Protein AF-A0A1F7QZF3-F1 (afdb_monomer_lite)

Structure (mmCIF, N/CA/C/O backbone):
data_AF-A0A1F7QZF3-F1
#
_entry.id   AF-A0A1F7QZF3-F1
#
loop_
_atom_site.group_PDB
_atom_site.id
_atom_site.type_symbol
_atom_site.label_atom_id
_atom_site.label_alt_id
_atom_site.label_comp_id
_atom_site.label_asym_id
_atom_site.label_entity_id
_atom_site.label_seq_id
_atom_site.pdbx_PDB_ins_code
_atom_site.Cartn_x
_atom_site.Cartn_y
_atom_site.Cartn_z
_atom_site.occupancy
_atom_site.B_iso_or_equiv
_atom_site.auth_seq_id
_atom_site.auth_comp_id
_atom_site.auth_asym_id
_atom_site.auth_atom_id
_atom_site.pdbx_PDB_model_num
ATOM 1 N N . MET A 1 1 ? -1.851 -24.943 -35.244 1.00 38.62 1 MET A N 1
ATOM 2 C CA . MET A 1 1 ? -0.426 -25.057 -34.859 1.00 38.62 1 MET A CA 1
ATOM 3 C C . MET A 1 1 ? -0.255 -24.506 -33.452 1.00 38.62 1 MET A C 1
ATOM 5 O O . MET A 1 1 ? -0.348 -23.298 -33.276 1.00 38.62 1 MET A O 1
ATOM 9 N N . LYS A 1 2 ? -0.091 -25.372 -32.446 1.00 45.47 2 LYS A N 1
ATOM 10 C CA . LYS A 1 2 ? 0.232 -24.952 -31.075 1.00 45.47 2 LYS A CA 1
ATOM 11 C C . LYS A 1 2 ? 1.737 -24.668 -31.035 1.00 45.47 2 LYS A C 1
ATOM 13 O O . LYS A 1 2 ? 2.521 -25.538 -31.393 1.00 45.47 2 LYS A O 1
ATOM 18 N N . LYS A 1 3 ? 2.129 -23.426 -30.738 1.00 50.91 3 LYS A N 1
ATOM 19 C CA . LYS A 1 3 ? 3.534 -23.048 -30.535 1.00 50.91 3 LYS A CA 1
ATOM 20 C C . LYS A 1 3 ? 3.855 -23.298 -29.068 1.00 50.91 3 LYS A C 1
ATOM 22 O O . LYS A 1 3 ? 3.430 -22.525 -28.215 1.00 50.91 3 LYS A O 1
ATOM 27 N N . ASP A 1 4 ? 4.581 -24.371 -28.796 1.00 55.47 4 ASP A N 1
ATOM 28 C CA . ASP A 1 4 ? 5.099 -24.659 -27.464 1.00 55.47 4 ASP A CA 1
ATOM 29 C C . ASP A 1 4 ? 6.200 -23.645 -27.139 1.00 55.47 4 ASP A C 1
ATOM 31 O O . ASP A 1 4 ? 7.302 -23.680 -27.691 1.00 55.47 4 ASP A O 1
ATOM 35 N N . ILE A 1 5 ? 5.887 -22.678 -26.275 1.00 59.53 5 ILE A N 1
ATOM 36 C CA . ILE A 1 5 ? 6.867 -21.709 -25.785 1.00 59.53 5 ILE A CA 1
ATOM 37 C C . ILE A 1 5 ? 7.688 -22.413 -24.701 1.00 59.53 5 ILE A C 1
ATOM 39 O O . ILE A 1 5 ? 7.367 -22.370 -23.516 1.00 59.53 5 ILE A O 1
ATOM 43 N N . ASN A 1 6 ? 8.752 -23.098 -25.115 1.00 53.38 6 ASN A N 1
ATOM 44 C CA . ASN A 1 6 ? 9.746 -23.657 -24.205 1.00 53.38 6 ASN A CA 1
ATOM 45 C C . ASN A 1 6 ? 10.601 -22.507 -23.635 1.00 53.38 6 ASN A C 1
ATOM 47 O O . ASN A 1 6 ? 11.620 -22.120 -24.210 1.00 53.38 6 ASN A O 1
ATOM 51 N N . ILE A 1 7 ? 10.143 -21.888 -22.541 1.00 59.94 7 ILE A N 1
ATOM 52 C CA . ILE A 1 7 ? 10.870 -20.804 -21.865 1.00 59.94 7 ILE A CA 1
ATOM 53 C C . ILE A 1 7 ? 12.021 -21.423 -21.065 1.00 59.94 7 ILE A C 1
ATOM 55 O O . ILE A 1 7 ? 11.903 -21.730 -19.881 1.00 59.94 7 ILE A O 1
ATOM 59 N N . SER A 1 8 ? 13.158 -21.629 -21.724 1.00 66.38 8 SER A N 1
ATOM 60 C CA . SER A 1 8 ? 14.375 -22.091 -21.062 1.00 66.38 8 SER A CA 1
ATOM 61 C C . SER A 1 8 ? 14.999 -20.966 -20.224 1.00 66.38 8 SER A C 1
ATOM 63 O O . SER A 1 8 ? 15.299 -19.878 -20.723 1.00 66.38 8 SER A O 1
ATOM 65 N N . PHE A 1 9 ? 15.298 -21.231 -18.949 1.00 62.25 9 PHE A N 1
ATOM 66 C CA . PHE A 1 9 ? 16.021 -20.295 -18.068 1.00 62.25 9 PHE A CA 1
ATOM 67 C C . PHE A 1 9 ? 17.415 -19.907 -18.610 1.00 62.25 9 PHE A C 1
ATOM 69 O O . PHE A 1 9 ? 17.951 -18.852 -18.268 1.00 62.25 9 PHE A O 1
ATOM 76 N N . LYS A 1 10 ? 18.004 -20.728 -19.498 1.00 63.22 10 LYS A N 1
ATOM 77 C CA . LYS A 1 10 ? 19.256 -20.400 -20.202 1.00 63.22 10 LYS A CA 1
ATOM 78 C C . LYS A 1 10 ? 19.066 -19.329 -21.282 1.00 63.22 10 LYS A C 1
ATOM 80 O O . LYS A 1 10 ? 19.966 -18.513 -21.454 1.00 63.22 10 LYS A O 1
ATOM 85 N N . SER A 1 11 ? 17.913 -19.267 -21.958 1.00 60.28 11 SER A N 1
ATOM 86 C CA . SER A 1 11 ? 17.642 -18.211 -22.947 1.00 60.28 11 SER A CA 1
ATOM 87 C C . SER A 1 11 ? 17.324 -16.860 -22.307 1.00 60.28 11 SER A C 1
ATOM 89 O O . SER A 1 11 ? 17.605 -15.837 -22.923 1.00 60.28 11 SER A O 1
ATOM 91 N N . LEU A 1 12 ? 16.846 -16.829 -21.055 1.00 61.16 12 LEU A N 1
ATOM 92 C CA . LEU A 1 12 ? 16.645 -15.574 -20.312 1.00 61.16 12 LEU A CA 1
ATOM 93 C C . LEU A 1 12 ? 17.958 -14.810 -20.073 1.00 61.16 12 LEU A C 1
ATOM 95 O O . LEU A 1 12 ? 17.974 -13.583 -20.101 1.00 61.16 12 LEU A O 1
ATOM 99 N N . LYS A 1 13 ? 19.080 -15.517 -19.893 1.00 60.16 13 LYS A N 1
ATOM 100 C CA . LYS A 1 13 ? 20.389 -14.893 -19.622 1.00 60.16 13 LYS A CA 1
ATOM 101 C C . LYS A 1 13 ? 21.016 -14.210 -20.844 1.00 60.16 13 LYS A C 1
ATOM 103 O O . LYS A 1 13 ? 21.902 -13.379 -20.674 1.00 60.16 13 LYS A O 1
ATOM 108 N N . ALA A 1 14 ? 20.557 -14.520 -22.060 1.00 60.03 14 ALA A N 1
ATOM 109 C CA . ALA A 1 14 ? 21.053 -13.918 -23.305 1.00 60.03 14 ALA A CA 1
ATOM 110 C C . ALA A 1 14 ? 20.249 -12.681 -23.762 1.00 60.03 14 ALA A C 1
ATOM 112 O O . ALA A 1 14 ? 20.712 -11.913 -24.607 1.00 60.03 14 ALA A O 1
ATOM 113 N N . VAL A 1 15 ? 19.067 -12.456 -23.182 1.00 62.50 15 VAL A N 1
ATOM 114 C CA . VAL A 1 15 ? 18.225 -11.271 -23.408 1.00 62.50 15 VAL A CA 1
ATOM 115 C C . VAL A 1 15 ? 18.918 -9.939 -23.044 1.00 62.50 15 VAL A C 1
ATOM 117 O O . VAL A 1 15 ? 18.860 -9.020 -23.867 1.00 62.50 15 VAL A O 1
ATOM 120 N N . PRO A 1 16 ? 19.641 -9.787 -21.910 1.00 66.06 16 PRO A N 1
ATOM 121 C CA . PRO A 1 16 ? 20.197 -8.485 -21.521 1.00 66.06 16 PRO A CA 1
ATOM 122 C C . PRO A 1 16 ? 21.270 -7.955 -22.486 1.00 66.06 16 PRO A C 1
ATOM 124 O O . PRO A 1 16 ? 21.409 -6.742 -22.646 1.00 66.06 16 PRO A O 1
ATOM 127 N N . ALA A 1 17 ? 21.997 -8.834 -23.184 1.00 64.31 17 ALA A N 1
ATOM 128 C CA . ALA A 1 17 ? 23.046 -8.424 -24.121 1.00 64.31 17 ALA A CA 1
ATOM 129 C C . ALA A 1 17 ? 22.490 -7.731 -25.380 1.00 64.31 17 ALA A C 1
ATOM 131 O O . ALA A 1 17 ? 23.150 -6.858 -25.939 1.00 64.31 17 ALA A O 1
ATOM 132 N N . ARG A 1 18 ? 21.265 -8.079 -25.805 1.00 62.88 18 ARG A N 1
ATOM 133 C CA . ARG A 1 18 ? 20.612 -7.500 -26.995 1.00 62.88 18 ARG A CA 1
ATOM 134 C C . ARG A 1 18 ? 19.830 -6.218 -26.703 1.00 62.88 18 ARG A C 1
ATOM 136 O O . ARG A 1 18 ? 19.621 -5.419 -27.607 1.00 62.88 18 ARG A O 1
ATOM 143 N N . LEU A 1 19 ? 19.436 -6.002 -25.449 1.00 63.28 19 LEU A N 1
ATOM 144 C CA . LEU A 1 19 ? 18.761 -4.778 -24.996 1.00 63.28 19 LEU A CA 1
ATOM 145 C C . LEU A 1 19 ? 19.731 -3.623 -24.714 1.00 63.28 19 LEU A C 1
ATOM 147 O O . LEU A 1 19 ? 19.348 -2.459 -24.807 1.00 63.28 19 LEU A O 1
ATOM 151 N N . ARG A 1 20 ? 21.002 -3.934 -24.434 1.00 65.81 20 ARG A N 1
ATOM 152 C CA . ARG A 1 20 ? 22.062 -2.961 -24.133 1.00 65.81 20 ARG A CA 1
ATOM 153 C C . ARG A 1 20 ? 22.207 -1.809 -25.151 1.00 65.81 20 ARG A C 1
ATOM 155 O O . ARG A 1 20 ? 22.228 -0.662 -24.714 1.00 65.81 20 ARG A O 1
ATOM 162 N N . PRO A 1 21 ? 22.282 -2.044 -26.479 1.00 64.62 21 PRO A N 1
ATOM 163 C CA . PRO A 1 21 ? 22.449 -0.946 -27.438 1.00 64.62 21 PRO A CA 1
ATOM 164 C C . PRO A 1 21 ? 21.183 -0.090 -27.608 1.00 64.62 21 PRO A C 1
ATOM 166 O O . PRO A 1 21 ? 21.284 1.107 -27.866 1.00 64.62 21 PRO A O 1
ATOM 169 N N . ILE A 1 22 ? 19.994 -0.675 -27.421 1.00 62.16 22 ILE A N 1
ATOM 170 C CA . ILE A 1 22 ? 18.704 0.029 -27.534 1.00 62.16 22 ILE A CA 1
ATOM 171 C C . ILE A 1 22 ? 18.497 0.956 -26.326 1.00 62.16 22 ILE A C 1
ATOM 173 O O . ILE A 1 22 ? 18.062 2.098 -26.493 1.00 62.16 22 ILE A O 1
ATOM 177 N N . LEU A 1 23 ? 18.894 0.510 -25.126 1.00 62.12 23 LEU A N 1
ATOM 178 C CA . LEU A 1 23 ? 18.876 1.343 -23.922 1.00 62.12 23 LEU A CA 1
ATOM 179 C C . LEU A 1 23 ? 19.845 2.532 -23.995 1.00 62.12 23 LEU A C 1
ATOM 181 O O . LEU A 1 23 ? 19.549 3.564 -23.414 1.00 62.12 23 LEU A O 1
ATOM 185 N N . ASN A 1 24 ? 20.970 2.453 -24.709 1.00 67.38 24 ASN A N 1
ATOM 186 C CA . ASN A 1 24 ? 21.903 3.589 -24.765 1.00 67.38 24 ASN A CA 1
ATOM 187 C C . ASN A 1 24 ? 21.430 4.729 -25.682 1.00 67.38 24 ASN A C 1
ATOM 189 O O . ASN A 1 24 ? 21.774 5.881 -25.434 1.00 67.38 24 ASN A O 1
ATOM 193 N N . LYS A 1 25 ? 20.638 4.440 -26.725 1.00 73.31 25 LYS A N 1
ATOM 194 C CA . LYS A 1 25 ? 20.157 5.467 -27.672 1.00 73.31 25 LYS A CA 1
ATOM 195 C C . LYS A 1 25 ? 18.817 6.089 -27.261 1.00 73.31 25 LYS A C 1
ATOM 197 O O . LYS A 1 25 ? 18.574 7.256 -27.547 1.00 73.31 25 LYS A O 1
ATOM 202 N N . HIS A 1 26 ? 17.968 5.331 -26.563 1.00 80.81 26 HIS A N 1
ATOM 203 C CA . HIS A 1 26 ? 16.644 5.773 -26.104 1.00 80.81 26 HIS A CA 1
ATOM 204 C C . HIS A 1 26 ? 16.414 5.484 -24.614 1.00 80.81 26 HIS A C 1
ATOM 206 O O . HIS A 1 26 ? 15.290 5.220 -24.193 1.00 80.81 26 HIS A O 1
ATOM 212 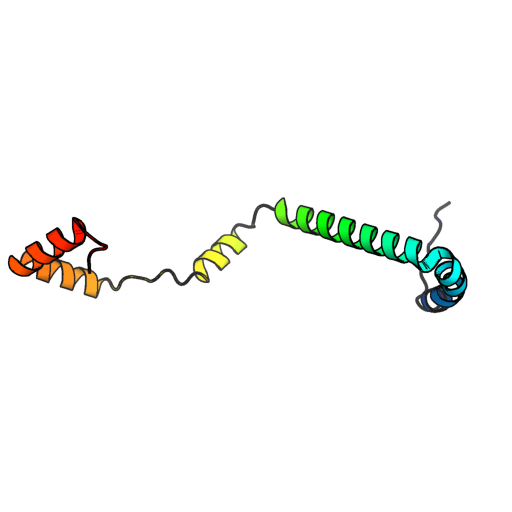N N . GLY A 1 27 ? 17.472 5.531 -23.802 1.00 80.19 27 GLY A N 1
ATOM 213 C CA . GLY A 1 27 ? 17.430 5.131 -22.390 1.00 80.19 27 GLY A CA 1
ATOM 214 C C . GLY A 1 27 ? 16.420 5.900 -21.557 1.00 80.19 27 GLY A C 1
ATOM 215 O O . GLY A 1 27 ? 15.713 5.297 -20.759 1.00 80.19 27 GLY A O 1
ATOM 216 N N . VAL A 1 28 ? 16.281 7.204 -21.809 1.00 84.25 28 VAL A N 1
ATOM 217 C CA . VAL A 1 28 ? 15.271 8.039 -21.142 1.00 84.25 28 VAL A CA 1
ATOM 218 C C . VAL A 1 28 ? 13.858 7.564 -21.487 1.00 84.25 28 VAL A C 1
ATOM 220 O O . VAL A 1 28 ? 13.045 7.365 -20.592 1.00 84.25 28 VAL A O 1
ATOM 223 N N . PHE A 1 29 ? 13.571 7.305 -22.766 1.00 86.75 29 PHE A N 1
ATOM 224 C CA . PHE A 1 29 ? 12.266 6.795 -23.196 1.00 86.75 29 PHE A CA 1
ATOM 225 C C . PHE A 1 29 ? 11.978 5.405 -22.615 1.00 86.75 29 PHE A C 1
ATOM 227 O O . PHE A 1 29 ? 10.884 5.161 -22.118 1.00 86.75 29 PHE A O 1
ATOM 234 N N . ALA A 1 30 ? 12.970 4.511 -22.617 1.00 85.81 30 ALA A N 1
ATOM 235 C CA . ALA A 1 30 ? 12.845 3.184 -22.023 1.00 85.81 30 ALA A CA 1
ATOM 236 C C . ALA A 1 30 ? 12.612 3.249 -20.504 1.00 85.81 30 ALA A C 1
ATOM 238 O O . ALA A 1 30 ? 11.802 2.486 -19.985 1.00 85.81 30 ALA A O 1
ATOM 239 N N . ALA A 1 31 ? 13.277 4.170 -19.799 1.00 87.44 31 ALA A N 1
ATOM 240 C CA . ALA A 1 31 ? 13.082 4.386 -18.369 1.00 87.44 31 ALA A CA 1
ATOM 241 C C . ALA A 1 31 ? 11.675 4.914 -18.064 1.00 87.44 31 ALA A C 1
ATOM 243 O O . ALA A 1 31 ? 10.999 4.368 -17.196 1.00 87.44 31 ALA A O 1
ATOM 244 N N . VAL A 1 32 ? 11.203 5.916 -18.812 1.00 93.31 32 VAL A N 1
ATOM 245 C CA . VAL A 1 32 ? 9.835 6.441 -18.673 1.00 93.31 32 VAL A CA 1
ATOM 246 C C . VAL A 1 32 ? 8.811 5.343 -18.949 1.00 93.31 32 VAL A C 1
ATOM 248 O O . VAL A 1 32 ? 7.917 5.129 -18.138 1.00 93.31 32 VAL A O 1
ATOM 251 N N . LEU A 1 33 ? 8.981 4.588 -20.038 1.00 92.94 33 LEU A N 1
ATOM 252 C CA . LEU A 1 33 ? 8.099 3.475 -20.385 1.00 92.94 33 LEU A CA 1
ATOM 253 C C . LEU A 1 33 ? 8.078 2.403 -19.288 1.00 92.94 33 LEU A C 1
ATOM 255 O O . LEU A 1 33 ? 7.013 1.909 -18.925 1.00 92.94 33 LEU A O 1
ATOM 259 N N . PHE A 1 34 ? 9.242 2.062 -18.736 1.00 92.38 34 PHE A N 1
ATOM 260 C CA . PHE A 1 34 ? 9.352 1.107 -17.640 1.00 92.38 34 PHE A CA 1
ATOM 261 C C . PHE A 1 34 ? 8.607 1.592 -16.392 1.00 92.38 34 PHE A C 1
ATOM 263 O O . PHE A 1 34 ? 7.807 0.844 -15.832 1.00 92.38 34 PHE A O 1
ATOM 270 N N . VAL A 1 35 ? 8.799 2.853 -15.995 1.00 95.94 35 VAL A N 1
ATOM 271 C CA . VAL A 1 35 ? 8.080 3.457 -14.864 1.00 95.94 35 VAL A CA 1
ATOM 272 C C . VAL A 1 35 ? 6.570 3.462 -15.114 1.00 95.94 35 VAL A C 1
ATOM 274 O O . VAL A 1 35 ? 5.812 3.091 -14.220 1.00 95.94 35 VAL A O 1
ATOM 277 N N . SER A 1 36 ? 6.117 3.798 -16.325 1.00 96.44 36 SER A N 1
ATOM 278 C CA . SER A 1 36 ? 4.696 3.747 -16.687 1.00 96.44 36 SER A CA 1
ATOM 279 C C . SER A 1 36 ? 4.114 2.337 -16.573 1.00 96.44 36 SER A C 1
ATOM 281 O O . SER A 1 36 ? 3.019 2.173 -16.043 1.00 96.44 36 SER A O 1
ATOM 283 N N . ILE A 1 37 ? 4.841 1.307 -17.018 1.00 96.12 37 ILE A N 1
ATOM 284 C CA . ILE A 1 37 ? 4.402 -0.092 -16.894 1.00 96.12 37 ILE A CA 1
ATOM 285 C C . ILE A 1 37 ? 4.296 -0.500 -15.422 1.00 96.12 37 ILE A C 1
ATOM 287 O O . ILE A 1 37 ? 3.297 -1.098 -15.025 1.00 96.12 37 ILE A O 1
ATOM 291 N N . VAL A 1 38 ? 5.296 -0.158 -14.604 1.00 96.50 38 VAL A N 1
ATOM 292 C CA . VAL A 1 38 ? 5.277 -0.442 -13.161 1.00 96.50 38 VAL A CA 1
ATOM 293 C C . VAL A 1 38 ? 4.098 0.260 -12.490 1.00 96.50 38 VAL A C 1
ATOM 295 O O . VAL A 1 38 ? 3.390 -0.361 -11.704 1.00 96.50 38 VAL A O 1
ATOM 298 N N . TYR A 1 39 ? 3.837 1.521 -12.834 1.00 96.50 39 TYR A N 1
ATOM 299 C CA . TYR A 1 39 ? 2.695 2.265 -12.312 1.00 96.50 39 TYR A CA 1
ATOM 300 C C . TYR A 1 39 ? 1.363 1.589 -12.658 1.00 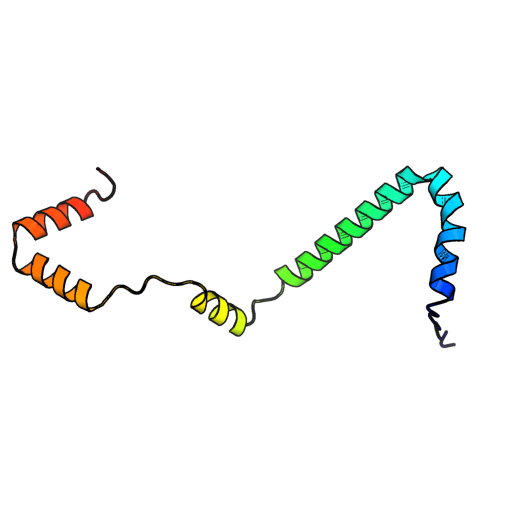96.50 39 TYR A C 1
ATOM 302 O O . TYR A 1 39 ? 0.556 1.329 -11.767 1.00 96.50 39 TYR A O 1
ATOM 310 N N . LEU A 1 40 ? 1.151 1.235 -13.931 1.00 95.50 40 LEU A N 1
ATOM 311 C CA . LEU A 1 40 ? -0.060 0.533 -14.367 1.00 95.50 40 LEU A CA 1
ATOM 312 C C . LEU A 1 40 ? -0.225 -0.814 -13.654 1.00 95.50 40 LEU A C 1
ATOM 314 O O . LEU A 1 40 ? -1.332 -1.160 -13.246 1.00 95.50 40 LEU A O 1
ATOM 318 N N . PHE A 1 41 ? 0.870 -1.551 -13.458 1.00 95.56 41 PHE A N 1
ATOM 319 C CA . PHE A 1 41 ? 0.859 -2.805 -12.711 1.00 95.56 41 PHE A CA 1
ATOM 320 C C . PHE A 1 41 ? 0.444 -2.601 -11.250 1.00 95.56 41 PHE A C 1
ATOM 322 O O . PHE A 1 41 ? -0.396 -3.342 -10.745 1.00 95.56 41 PHE A O 1
ATOM 329 N N . VAL A 1 42 ? 0.992 -1.584 -10.578 1.00 94.25 42 VAL A N 1
ATOM 330 C CA . VAL A 1 42 ? 0.637 -1.253 -9.192 1.00 94.25 42 VAL A CA 1
ATOM 331 C C . VAL A 1 42 ? -0.836 -0.866 -9.090 1.00 94.25 42 VAL A C 1
ATOM 333 O O . VAL A 1 42 ? -1.537 -1.406 -8.240 1.00 94.25 42 VAL A O 1
ATOM 336 N N . VAL A 1 43 ? -1.333 0.001 -9.974 1.00 91.00 43 VAL A N 1
ATOM 337 C CA . VAL A 1 43 ? -2.747 0.413 -9.987 1.00 91.00 43 VAL A CA 1
ATOM 338 C C . VAL A 1 43 ? -3.671 -0.781 -10.223 1.00 91.00 43 VAL A C 1
ATOM 340 O O . VAL A 1 43 ? -4.640 -0.964 -9.487 1.00 91.00 43 VAL A O 1
ATOM 343 N N . TRP A 1 44 ? -3.352 -1.637 -11.197 1.00 90.81 44 TRP A N 1
ATOM 344 C CA . TRP A 1 44 ? -4.108 -2.863 -11.449 1.00 90.81 44 TRP A CA 1
ATOM 345 C C . TRP A 1 44 ? -4.101 -3.794 -10.231 1.00 90.81 44 TRP A C 1
ATOM 347 O O . TRP A 1 44 ? -5.140 -4.333 -9.844 1.00 90.81 44 TRP A O 1
ATOM 357 N N . ARG A 1 45 ? -2.950 -3.931 -9.564 1.00 88.75 45 ARG A N 1
ATOM 358 C CA . ARG A 1 45 ? -2.833 -4.749 -8.360 1.00 88.75 45 ARG A CA 1
ATOM 359 C C . ARG A 1 45 ? -3.640 -4.172 -7.201 1.00 88.75 45 ARG A C 1
ATOM 361 O O . ARG A 1 45 ? -4.349 -4.925 -6.543 1.00 88.75 45 ARG A O 1
ATOM 368 N N . ILE A 1 46 ? -3.596 -2.863 -6.977 1.00 84.69 46 ILE A N 1
ATOM 369 C CA . ILE A 1 46 ? -4.409 -2.196 -5.953 1.00 84.69 46 ILE A CA 1
ATOM 370 C C . ILE A 1 46 ? -5.896 -2.406 -6.243 1.00 84.69 46 ILE A C 1
ATOM 372 O O . ILE A 1 46 ? -6.631 -2.795 -5.345 1.00 84.69 46 ILE A O 1
ATOM 376 N N . SER A 1 47 ? -6.336 -2.241 -7.493 1.00 79.69 47 SER A N 1
ATOM 377 C CA . SER A 1 47 ? -7.731 -2.486 -7.881 1.00 79.69 47 SER A CA 1
ATOM 378 C C . SER A 1 47 ? -8.177 -3.923 -7.587 1.00 79.69 47 SER A C 1
ATOM 380 O O . SER A 1 47 ? -9.293 -4.122 -7.111 1.00 79.69 47 SER A O 1
ATOM 382 N N . SER A 1 48 ? -7.293 -4.911 -7.775 1.00 79.25 48 SER A N 1
ATOM 383 C CA . SER A 1 48 ? -7.588 -6.309 -7.426 1.00 79.25 48 SER A CA 1
ATOM 384 C C . SER A 1 48 ? -7.783 -6.551 -5.924 1.00 79.25 48 SER A C 1
ATOM 386 O O . SER A 1 48 ? -8.462 -7.500 -5.552 1.00 79.25 48 SER A O 1
ATOM 388 N N . TYR A 1 49 ? -7.204 -5.705 -5.069 1.00 77.75 49 TYR A N 1
ATOM 389 C CA . TYR A 1 49 ? -7.380 -5.777 -3.619 1.00 77.75 49 TYR A CA 1
ATOM 390 C C . TYR A 1 49 ? -8.521 -4.886 -3.118 1.00 77.75 49 TYR A C 1
ATOM 392 O O . TYR A 1 49 ? -9.182 -5.239 -2.153 1.00 77.75 49 TYR A O 1
ATOM 400 N N . ALA A 1 50 ? -8.773 -3.752 -3.773 1.00 70.19 50 ALA A N 1
ATOM 401 C CA . ALA A 1 50 ? -9.800 -2.794 -3.369 1.00 70.19 50 ALA A CA 1
ATOM 402 C C . ALA A 1 50 ? -11.229 -3.260 -3.696 1.00 70.19 50 ALA A C 1
ATOM 404 O O . ALA A 1 50 ? -12.167 -2.859 -3.017 1.00 70.19 50 ALA A O 1
ATOM 405 N N . GLY A 1 51 ? -11.403 -4.085 -4.735 1.00 62.69 51 GLY A N 1
ATOM 406 C CA . GLY A 1 51 ? -12.697 -4.677 -5.097 1.00 62.69 51 GLY A CA 1
ATOM 407 C C . GLY A 1 51 ? -12.987 -6.024 -4.430 1.00 62.69 51 GLY A C 1
ATOM 408 O O . GLY A 1 51 ? -14.053 -6.590 -4.658 1.00 62.69 51 GLY A O 1
ATOM 409 N N . ALA A 1 52 ? -12.044 -6.562 -3.653 1.00 63.84 52 ALA A N 1
ATOM 410 C CA . ALA A 1 52 ? -12.261 -7.787 -2.903 1.00 63.84 52 ALA A CA 1
ATOM 411 C C . ALA A 1 52 ? -13.018 -7.436 -1.618 1.00 63.84 52 ALA A C 1
ATOM 413 O O . ALA A 1 52 ? -12.468 -6.795 -0.724 1.00 63.84 52 ALA A O 1
ATOM 414 N N . GLU A 1 53 ? -14.287 -7.835 -1.544 1.00 59.47 53 GLU A N 1
ATOM 415 C CA . GLU A 1 53 ? -15.035 -7.815 -0.291 1.00 59.47 53 GLU A CA 1
ATOM 416 C C . GLU A 1 53 ? -14.240 -8.630 0.745 1.00 59.47 53 GLU A C 1
ATOM 418 O O . GLU A 1 53 ? -13.854 -9.768 0.445 1.00 59.47 53 GLU A O 1
ATOM 423 N N . PRO A 1 54 ? -13.883 -8.048 1.906 1.00 62.06 54 PRO A N 1
ATOM 424 C CA . PRO A 1 54 ? -13.090 -8.758 2.895 1.00 62.06 54 PRO A CA 1
ATOM 425 C C . PRO A 1 54 ? -13.847 -10.019 3.305 1.00 62.06 54 PRO A C 1
ATOM 427 O O . PRO A 1 54 ? -15.015 -9.956 3.686 1.00 62.06 54 PRO A O 1
ATOM 430 N N . ALA A 1 55 ? -13.185 -11.174 3.201 1.00 63.16 55 ALA A N 1
ATOM 431 C CA . ALA A 1 55 ? -13.740 -12.421 3.702 1.00 63.16 55 ALA A CA 1
ATOM 432 C C . ALA A 1 55 ? -14.108 -12.232 5.180 1.00 63.16 55 ALA A C 1
ATOM 434 O O . ALA A 1 55 ? -13.358 -11.596 5.921 1.00 63.16 55 ALA A O 1
ATOM 435 N N . VAL A 1 56 ? -15.249 -12.779 5.604 1.00 60.25 56 VAL A N 1
ATOM 436 C CA . VAL A 1 56 ? -15.770 -12.656 6.981 1.00 60.25 56 VAL A CA 1
ATOM 437 C C . VAL A 1 56 ? -14.693 -13.001 8.025 1.00 60.25 56 VAL A C 1
ATOM 439 O O . VAL A 1 56 ? -14.567 -12.329 9.041 1.00 60.25 56 VAL A O 1
ATOM 442 N N . GLU A 1 57 ? -13.821 -13.954 7.694 1.00 60.22 57 GLU A N 1
ATOM 443 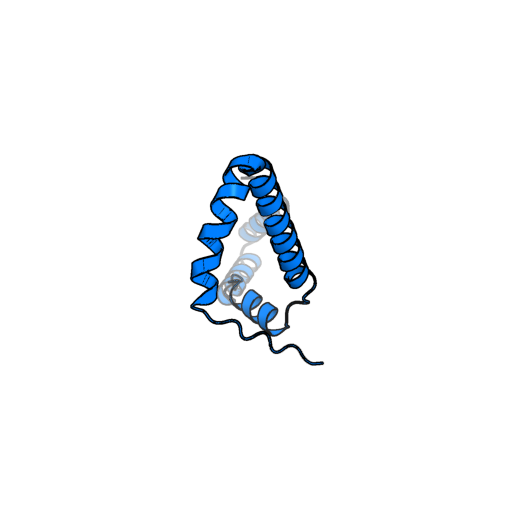C CA . GLU A 1 57 ? -12.661 -14.374 8.488 1.00 60.22 57 GLU A CA 1
ATOM 444 C C . GLU A 1 57 ? -11.652 -13.238 8.763 1.00 60.22 57 GLU A C 1
ATOM 446 O O . GLU A 1 57 ? -11.145 -13.122 9.875 1.00 60.22 57 GLU A O 1
ATOM 451 N N . ALA A 1 58 ? -11.399 -12.351 7.794 1.00 59.88 58 ALA A N 1
ATOM 452 C CA . ALA A 1 58 ? -10.489 -11.211 7.951 1.00 59.88 58 ALA A CA 1
ATOM 453 C C . ALA A 1 58 ? -11.104 -10.075 8.789 1.00 59.88 58 ALA A C 1
ATOM 455 O O . ALA A 1 58 ? -10.380 -9.294 9.409 1.00 59.88 58 ALA A O 1
ATOM 456 N N . VAL A 1 59 ? -12.438 -9.980 8.826 1.00 61.06 59 VAL A N 1
ATOM 457 C CA . VAL A 1 59 ? -13.155 -9.046 9.705 1.00 61.06 59 VAL A CA 1
ATOM 458 C C . VAL A 1 59 ? -13.080 -9.531 11.151 1.00 61.06 59 VAL A C 1
ATOM 460 O O . VAL A 1 59 ? -12.763 -8.740 12.037 1.00 61.06 59 VAL A O 1
ATOM 463 N N . ASP A 1 60 ? -13.282 -10.827 11.389 1.00 60.00 60 ASP A N 1
ATOM 464 C CA . ASP A 1 60 ? -13.174 -11.428 12.723 1.00 60.00 60 ASP A CA 1
ATOM 465 C C . ASP A 1 60 ? -11.736 -11.370 13.271 1.00 60.00 60 ASP A C 1
ATOM 467 O O . ASP A 1 60 ? -11.518 -11.082 14.453 1.00 60.00 60 ASP A O 1
ATOM 471 N N . GLU A 1 61 ? -10.731 -11.553 12.413 1.00 62.66 61 GLU A N 1
ATOM 472 C CA . GLU A 1 61 ? -9.317 -11.411 12.780 1.00 62.66 61 GLU A CA 1
ATOM 473 C C . GLU A 1 61 ? -8.951 -9.944 13.089 1.00 62.66 61 GLU A C 1
ATOM 475 O O . GLU A 1 61 ? -8.264 -9.652 14.071 1.00 62.66 61 GLU A O 1
ATOM 480 N N . ALA A 1 62 ? -9.493 -8.982 12.334 1.00 61.31 62 ALA A N 1
ATOM 481 C CA . ALA A 1 62 ? -9.316 -7.559 12.625 1.00 61.31 62 ALA A CA 1
ATOM 482 C C . ALA A 1 62 ? -10.026 -7.131 13.925 1.00 61.31 62 ALA A C 1
ATOM 484 O O . ALA A 1 62 ? -9.447 -6.390 14.723 1.00 61.31 62 ALA A O 1
ATOM 485 N N . LEU A 1 63 ? -11.240 -7.628 14.184 1.00 60.69 63 LEU A N 1
ATOM 486 C CA . LEU A 1 63 ? -12.007 -7.354 15.406 1.00 60.69 63 LEU A CA 1
ATOM 487 C C . LEU A 1 63 ? -11.368 -7.962 16.659 1.00 60.69 63 LEU A C 1
ATOM 489 O O . LEU A 1 63 ? -11.476 -7.382 17.736 1.00 60.69 63 LEU A O 1
ATOM 493 N N . THR A 1 64 ? -10.683 -9.098 16.530 1.00 60.81 64 THR A N 1
ATOM 494 C CA . THR A 1 64 ? -9.933 -9.712 17.637 1.00 60.81 64 THR A CA 1
ATOM 495 C C . THR A 1 64 ? -8.550 -9.091 17.837 1.00 60.81 64 THR A C 1
ATOM 497 O O . THR A 1 64 ? -8.075 -9.039 18.972 1.00 60.81 64 THR A O 1
ATOM 500 N N . SER A 1 65 ? -7.924 -8.562 16.777 1.00 59.44 65 SER A N 1
ATOM 501 C CA . SER A 1 65 ? -6.670 -7.792 16.863 1.00 59.44 65 SER A CA 1
ATOM 502 C C . SER A 1 65 ? -6.857 -6.388 17.447 1.00 59.44 65 SER A C 1
ATOM 504 O O . SER A 1 65 ? -5.949 -5.843 18.079 1.00 59.44 65 SER A O 1
ATOM 506 N N . SER A 1 66 ? -8.046 -5.805 17.267 1.00 62.06 66 SER A N 1
ATOM 507 C CA . SER A 1 66 ? -8.427 -4.566 17.925 1.00 62.06 66 SER A CA 1
ATOM 508 C C . SER A 1 66 ? -8.726 -4.902 19.376 1.00 62.06 66 SER A C 1
ATOM 510 O O . SER A 1 66 ? -9.777 -5.452 19.703 1.00 62.06 66 SER A O 1
ATOM 512 N N . ALA A 1 67 ? -7.772 -4.616 20.259 1.00 62.59 67 ALA A N 1
ATOM 513 C CA . ALA A 1 67 ? -7.962 -4.700 21.695 1.00 62.59 67 ALA A CA 1
ATOM 514 C C . ALA A 1 67 ? -8.997 -3.647 22.114 1.00 62.59 67 ALA A C 1
ATOM 516 O O . ALA A 1 67 ? -8.648 -2.582 22.618 1.00 62.59 67 ALA A O 1
ATOM 517 N N . VAL A 1 68 ? -10.279 -3.927 21.870 1.00 67.12 68 VAL A N 1
ATOM 518 C CA . VAL A 1 68 ? -11.379 -3.128 22.392 1.00 67.12 68 VAL A CA 1
ATOM 519 C C . VAL A 1 68 ? -11.215 -3.165 23.908 1.00 67.12 68 VAL A C 1
ATOM 521 O O . VAL A 1 68 ? -11.276 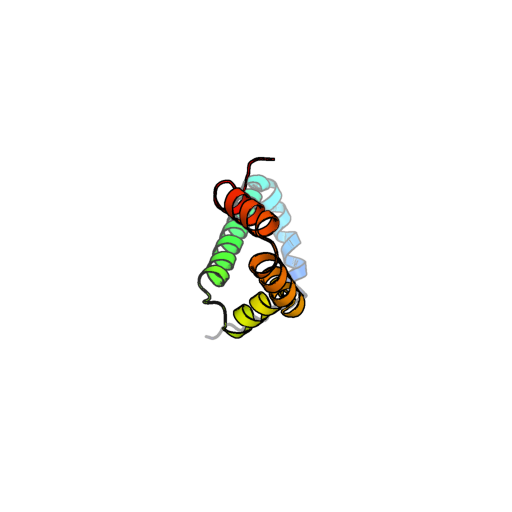-4.258 24.487 1.00 67.12 68 VAL A O 1
ATOM 524 N N . PRO A 1 69 ? -10.949 -2.020 24.562 1.00 70.12 69 PRO A N 1
ATOM 525 C CA . PRO A 1 69 ? -10.744 -1.998 25.997 1.00 70.12 69 PRO A CA 1
ATOM 526 C C . PRO A 1 69 ? -12.022 -2.504 26.665 1.00 70.12 69 PRO A C 1
ATOM 528 O O . PRO A 1 69 ? -13.065 -1.851 26.645 1.00 70.12 69 PRO A O 1
ATOM 531 N N . LYS A 1 70 ? -11.954 -3.718 27.218 1.00 74.56 70 LYS A N 1
ATOM 532 C CA . LYS A 1 70 ? -13.050 -4.299 27.986 1.00 74.56 70 LYS A CA 1
ATOM 533 C C . LYS A 1 70 ? -13.082 -3.588 29.330 1.00 74.56 70 LYS A C 1
ATOM 535 O O . LYS A 1 70 ? -12.130 -3.678 30.100 1.00 74.56 70 LYS A O 1
ATOM 540 N N . ILE A 1 71 ? -14.165 -2.866 29.591 1.00 75.44 71 ILE A N 1
ATOM 541 C CA . ILE A 1 71 ? -14.388 -2.239 30.893 1.00 75.44 71 ILE A CA 1
ATOM 542 C C . ILE A 1 71 ? -14.614 -3.358 31.916 1.00 75.44 71 ILE A C 1
ATOM 544 O O . ILE A 1 71 ? -15.427 -4.254 31.685 1.00 75.44 71 ILE A O 1
ATOM 548 N N . ASP A 1 72 ? -13.890 -3.313 33.035 1.00 82.19 72 ASP A N 1
ATOM 549 C CA . ASP A 1 72 ? -14.055 -4.274 34.125 1.00 82.19 72 ASP A CA 1
ATOM 550 C C . ASP A 1 72 ? -15.471 -4.142 34.731 1.00 82.19 72 ASP A C 1
ATOM 552 O O . ASP A 1 72 ? -15.814 -3.073 35.254 1.00 82.19 72 ASP A O 1
ATOM 556 N N . PRO A 1 73 ? -16.308 -5.198 34.707 1.00 81.69 73 PRO A N 1
ATOM 557 C CA . PRO A 1 73 ? -17.651 -5.158 35.288 1.00 81.69 73 PRO A CA 1
ATOM 558 C C . PRO A 1 73 ? -17.645 -4.835 36.789 1.00 81.69 73 PRO A C 1
ATOM 560 O O . PRO A 1 73 ? -18.603 -4.252 37.300 1.00 81.69 73 PRO A O 1
ATOM 563 N N . LYS A 1 74 ? -16.560 -5.152 37.506 1.00 84.19 74 LYS A N 1
ATOM 564 C CA . LYS A 1 74 ? -16.404 -4.797 38.919 1.00 84.19 74 LYS A CA 1
ATOM 565 C C . LYS A 1 74 ? -16.255 -3.289 39.111 1.00 84.19 74 LYS A C 1
ATOM 567 O O . LYS A 1 74 ? -16.833 -2.737 40.047 1.00 84.19 74 LYS A O 1
ATOM 572 N N . ALA A 1 75 ? -15.531 -2.621 38.213 1.00 82.50 75 ALA A N 1
ATOM 573 C CA . ALA A 1 75 ? -15.377 -1.170 38.239 1.00 82.50 75 ALA A CA 1
ATOM 574 C C . ALA A 1 75 ? -16.718 -0.467 37.977 1.00 82.50 75 ALA A C 1
ATOM 576 O O . ALA A 1 75 ? -17.043 0.498 38.663 1.00 82.50 75 ALA A O 1
ATOM 577 N N . ILE A 1 76 ? -17.546 -1.000 37.067 1.00 83.75 76 ILE A N 1
ATOM 578 C CA . ILE A 1 76 ? -18.906 -0.489 36.820 1.00 83.75 76 ILE A CA 1
ATOM 579 C C . ILE A 1 76 ? -19.748 -0.546 38.101 1.00 83.75 76 ILE A C 1
ATOM 581 O O . ILE A 1 76 ? -20.370 0.449 38.472 1.00 83.75 76 ILE A O 1
ATOM 585 N N . GLY A 1 77 ? -19.731 -1.684 38.804 1.00 84.56 77 GLY A N 1
ATOM 586 C CA . GLY A 1 77 ? -20.470 -1.844 40.059 1.00 84.56 77 GLY A CA 1
ATOM 587 C C . GLY A 1 77 ? -20.001 -0.879 41.152 1.00 84.56 77 GLY A C 1
ATOM 588 O O . GLY A 1 77 ? -20.817 -0.298 41.865 1.00 84.56 77 GLY A O 1
ATOM 589 N N . GLN A 1 78 ? -18.690 -0.646 41.253 1.00 84.94 78 GLN A N 1
ATOM 590 C CA . GLN A 1 78 ? -18.135 0.322 42.199 1.00 84.94 78 GLN A CA 1
ATOM 591 C C . GLN A 1 78 ? -18.542 1.758 41.853 1.00 84.94 78 GLN A C 1
ATOM 593 O O . GLN A 1 78 ? -18.985 2.484 42.741 1.00 84.94 78 GLN A O 1
ATOM 598 N N . ILE A 1 79 ? -18.479 2.152 40.579 1.00 84.44 79 ILE A N 1
ATOM 599 C CA . ILE A 1 79 ? -18.896 3.486 40.118 1.00 84.44 79 ILE A CA 1
ATOM 600 C C . ILE A 1 79 ? -20.384 3.721 40.407 1.00 84.44 79 ILE A C 1
ATOM 602 O O . ILE A 1 79 ? -20.731 4.745 40.991 1.00 84.44 79 ILE A O 1
ATOM 606 N N . GLN A 1 80 ? -21.252 2.754 40.093 1.00 83.81 80 GLN A N 1
ATOM 607 C CA . GLN A 1 80 ? -22.683 2.849 40.404 1.00 83.81 80 GLN A CA 1
ATOM 608 C C . GLN A 1 80 ? -22.939 2.950 41.910 1.00 83.81 80 GLN A C 1
ATOM 610 O O . GLN A 1 80 ? -23.777 3.740 42.340 1.00 83.81 80 GLN A O 1
ATOM 615 N N . SER A 1 81 ? -22.197 2.197 42.727 1.00 85.69 81 SER A N 1
ATOM 616 C CA . SER A 1 81 ? -22.326 2.288 44.183 1.00 85.69 81 SER A CA 1
ATOM 617 C C . SER A 1 81 ? -21.913 3.664 44.717 1.00 85.69 81 SER A C 1
ATOM 619 O O . SER A 1 81 ? -22.549 4.178 45.634 1.00 85.69 81 SER A O 1
ATOM 621 N N . LEU A 1 82 ? -20.891 4.295 44.134 1.00 84.62 82 LEU A N 1
ATOM 622 C CA . LEU A 1 82 ? -20.426 5.620 44.541 1.00 84.62 82 LEU A CA 1
ATOM 623 C C . LEU A 1 82 ? -21.405 6.723 44.120 1.00 84.62 82 LEU A C 1
ATOM 625 O O . LEU A 1 82 ? -21.642 7.645 44.896 1.00 84.62 82 LEU A O 1
ATOM 629 N N . GLU A 1 83 ? -22.010 6.602 42.936 1.00 80.12 83 GLU A N 1
ATOM 630 C CA . GLU A 1 83 ? -23.054 7.517 42.462 1.00 80.12 83 GLU A CA 1
ATOM 631 C C . GLU A 1 83 ? -24.312 7.449 43.341 1.00 80.12 83 GLU A C 1
ATOM 633 O O . GLU A 1 83 ? -24.888 8.480 43.677 1.00 80.12 83 GLU A O 1
ATOM 638 N N . GLN A 1 84 ? -24.713 6.247 43.765 1.00 82.94 84 GLN A N 1
ATOM 639 C CA . GLN A 1 84 ? -25.923 6.043 44.569 1.00 82.94 84 GLN A CA 1
ATOM 640 C C . GLN A 1 84 ? -25.758 6.433 46.044 1.00 82.94 84 GLN A C 1
ATOM 642 O O . GLN A 1 84 ? -26.733 6.822 46.681 1.00 82.94 84 GLN A O 1
ATOM 647 N N . ASN A 1 85 ? -24.547 6.325 46.599 1.00 82.50 85 ASN A N 1
ATOM 648 C CA . ASN A 1 85 ? -24.308 6.526 48.033 1.00 82.50 85 ASN A CA 1
ATOM 649 C C . ASN A 1 85 ? -23.674 7.883 48.382 1.00 82.50 85 ASN A C 1
ATOM 651 O O . ASN A 1 85 ? -23.494 8.173 49.564 1.00 82.50 85 ASN A O 1
ATOM 655 N N . SER A 1 86 ? -23.328 8.723 47.399 1.00 82.56 86 SER A N 1
ATOM 656 C CA . SER A 1 86 ? -22.720 10.032 47.658 1.00 82.56 86 SER A CA 1
ATOM 657 C C . SER A 1 86 ? -23.289 11.141 46.762 1.00 82.56 86 SER A C 1
ATOM 659 O O . SER A 1 86 ? -22.957 11.216 45.575 1.00 82.56 86 SER A O 1
ATOM 661 N N . PRO A 1 87 ? -24.070 12.083 47.332 1.00 79.81 87 PRO A N 1
ATOM 662 C CA . PRO A 1 87 ? -24.593 13.241 46.602 1.00 79.81 87 PRO A CA 1
ATOM 663 C C . PRO A 1 87 ? -23.492 14.127 45.997 1.00 79.81 87 PRO A C 1
ATOM 665 O O . PRO A 1 87 ? -23.668 14.707 44.927 1.00 79.81 87 PRO A O 1
ATOM 668 N N . GLN A 1 88 ? -22.334 14.215 46.663 1.0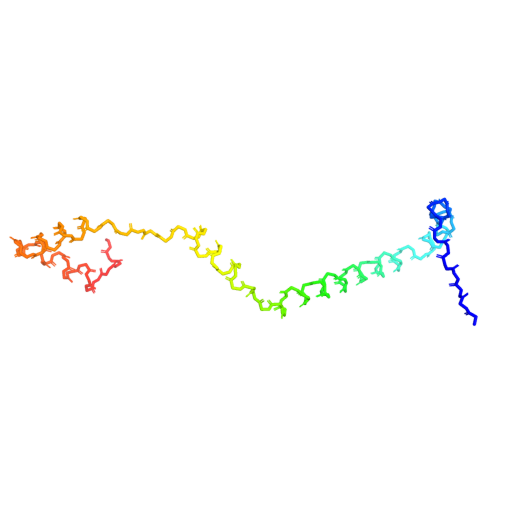0 81.62 88 GLN A N 1
ATOM 669 C CA . GLN A 1 88 ? -21.167 14.958 46.171 1.00 81.62 88 GLN A CA 1
ATOM 670 C C . GLN A 1 88 ? -20.547 14.305 44.934 1.00 81.62 88 GLN A C 1
ATOM 672 O O . GLN A 1 88 ? -20.190 15.002 43.987 1.00 81.62 88 GLN A O 1
ATOM 677 N N . VAL A 1 89 ? -20.452 12.973 44.909 1.00 79.19 89 VAL A N 1
ATOM 678 C CA . VAL A 1 89 ? -19.939 12.237 43.746 1.00 79.19 89 VAL A CA 1
ATOM 679 C C . VAL A 1 89 ? -20.911 12.357 42.574 1.00 79.19 89 VAL A C 1
ATOM 681 O O . VAL A 1 89 ? -20.487 12.617 41.451 1.00 79.19 89 VAL A O 1
ATOM 684 N N . GLN A 1 90 ? -22.217 12.278 42.830 1.00 81.06 90 GLN A N 1
ATOM 685 C CA . GLN A 1 90 ? -23.240 12.476 41.805 1.00 81.06 90 GLN A CA 1
ATOM 686 C C . GLN A 1 90 ? -23.173 13.876 41.168 1.00 81.06 90 GLN A C 1
ATOM 688 O O . GLN A 1 90 ? -23.292 14.008 39.950 1.00 81.06 90 GLN A O 1
ATOM 693 N N . ALA A 1 91 ? -22.912 14.921 41.963 1.00 82.25 91 ALA A N 1
ATOM 694 C CA . ALA A 1 91 ? -22.707 16.276 41.451 1.00 82.25 91 ALA A CA 1
ATOM 695 C C . ALA A 1 91 ? -21.478 16.374 40.526 1.00 82.25 91 ALA A C 1
ATOM 697 O O . ALA A 1 91 ? -21.576 16.971 39.455 1.00 82.25 91 ALA A O 1
ATOM 698 N N . LEU A 1 92 ? -20.361 15.732 40.890 1.00 83.06 92 LEU A N 1
ATOM 699 C CA . LEU A 1 92 ? -19.150 15.679 40.060 1.00 83.06 92 LEU A CA 1
ATOM 700 C C . LEU A 1 92 ? -19.388 14.937 38.737 1.00 83.06 92 LEU A C 1
ATOM 702 O O . LEU A 1 92 ? -18.979 15.424 37.685 1.00 83.06 92 LEU A O 1
ATOM 706 N N . PHE A 1 93 ? -20.103 13.807 38.756 1.00 83.62 93 PHE A N 1
ATOM 707 C CA . PHE A 1 93 ? -20.471 13.089 37.530 1.00 83.62 93 PHE A CA 1
ATOM 708 C C . PHE A 1 93 ? -21.407 13.906 36.635 1.00 83.62 93 PHE A C 1
ATOM 710 O O . PHE A 1 93 ? -21.229 13.926 35.417 1.00 83.62 93 PHE A O 1
ATOM 717 N N . ASN A 1 94 ? -22.381 14.608 37.217 1.00 81.56 94 ASN A N 1
ATOM 718 C CA . ASN A 1 94 ? -23.288 15.477 36.468 1.00 81.56 94 ASN A CA 1
ATOM 719 C C . ASN A 1 94 ? -22.548 16.668 35.844 1.00 81.56 94 ASN A C 1
ATOM 721 O O . ASN A 1 94 ? -22.799 17.012 34.691 1.00 81.56 94 ASN A O 1
ATOM 725 N N . GLN A 1 95 ? -21.601 17.267 36.567 1.00 81.88 95 GLN A N 1
ATOM 726 C CA . GLN A 1 95 ? -20.767 18.350 36.052 1.00 81.88 95 GLN A CA 1
ATOM 727 C C . GLN A 1 95 ? -19.846 17.869 34.921 1.00 81.88 95 GLN A C 1
ATOM 729 O O . GLN A 1 95 ? -19.817 18.494 33.863 1.00 81.88 95 GLN A O 1
ATOM 734 N N . ALA A 1 96 ? -19.172 16.729 35.099 1.00 82.31 96 ALA A N 1
ATOM 735 C CA . ALA A 1 96 ? -18.318 16.129 34.074 1.00 82.31 96 ALA A CA 1
ATOM 736 C C . ALA A 1 96 ? -19.109 15.713 32.820 1.00 82.31 96 ALA A C 1
ATOM 738 O O . ALA A 1 96 ? -18.627 15.864 31.703 1.00 82.31 96 ALA A O 1
ATOM 739 N N . ARG A 1 97 ? -20.352 15.238 32.975 1.00 82.38 97 ARG A N 1
ATOM 740 C CA . ARG A 1 97 ? -21.241 14.923 31.842 1.00 82.38 97 ARG A CA 1
ATOM 741 C C . ARG A 1 97 ? -21.701 16.159 31.081 1.00 82.38 97 ARG A C 1
ATOM 743 O O . ARG A 1 97 ? -21.801 16.110 29.859 1.00 82.38 97 ARG A O 1
ATOM 750 N N . ASN A 1 98 ? -21.988 17.244 31.794 1.00 83.62 98 ASN A N 1
ATOM 751 C CA . ASN A 1 98 ? -22.440 18.491 31.185 1.00 83.62 98 ASN A CA 1
ATOM 752 C C . ASN A 1 98 ? -21.294 19.269 30.524 1.00 83.62 98 ASN A C 1
ATOM 754 O O . ASN A 1 98 ? -21.560 20.111 29.668 1.00 83.62 98 ASN A O 1
ATOM 758 N N . ASN A 1 99 ? -20.038 19.003 30.901 1.00 78.31 99 ASN A N 1
ATOM 759 C CA . ASN A 1 99 ? -18.880 19.688 30.335 1.00 78.31 99 ASN A CA 1
ATOM 760 C C . ASN A 1 99 ? -17.608 18.814 30.310 1.00 78.31 99 ASN A C 1
ATOM 762 O O . ASN A 1 99 ? -16.677 19.040 31.082 1.00 78.31 99 ASN A O 1
ATOM 766 N N . PRO A 1 100 ? -17.551 17.806 29.425 1.00 71.31 100 PRO A N 1
ATOM 767 C CA . PRO A 1 100 ? -16.537 16.750 29.480 1.00 71.31 100 PRO A CA 1
ATOM 768 C C . PRO A 1 100 ? -15.118 17.161 29.048 1.00 71.31 100 PRO A C 1
ATOM 770 O O . PRO A 1 100 ? -14.230 16.315 29.058 1.00 71.31 100 PRO A O 1
ATOM 773 N N . PHE A 1 101 ? -14.887 18.420 28.658 1.00 79.00 101 PHE A N 1
ATOM 774 C CA . PHE A 1 101 ? -13.600 18.886 28.112 1.00 79.00 101 PHE A CA 1
ATOM 775 C C . PHE A 1 101 ? -13.070 20.167 28.768 1.00 79.00 101 PHE A C 1
ATOM 777 O O . PHE A 1 101 ? -12.191 20.819 28.207 1.00 79.00 101 PHE A O 1
ATOM 784 N N . GLN A 1 102 ? -13.618 20.562 29.918 1.00 63.94 102 GLN A N 1
ATOM 785 C CA . GLN A 1 102 ? -13.069 21.670 30.695 1.00 63.94 102 GLN A CA 1
ATOM 786 C C . GLN A 1 102 ? -12.265 21.115 31.866 1.00 63.94 102 GLN A C 1
ATOM 788 O O . GLN A 1 102 ? -12.836 20.687 32.868 1.00 63.94 102 GLN A O 1
ATOM 793 N N . GLU A 1 103 ? -10.947 21.106 31.678 1.00 53.84 103 GLU A N 1
ATOM 794 C CA . 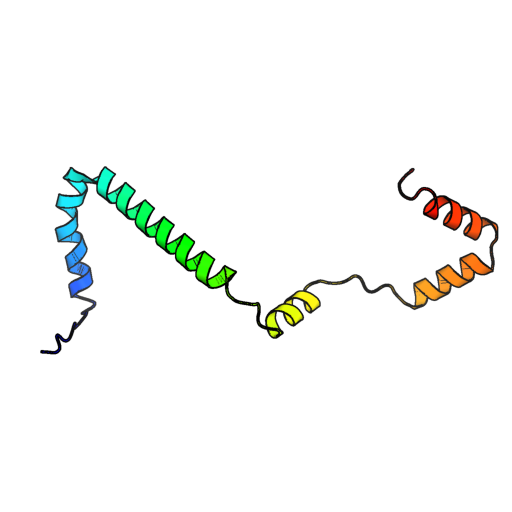GLU A 1 103 ? -9.948 21.023 32.748 1.00 53.84 103 GLU A CA 1
ATOM 795 C C . GLU A 1 103 ? -9.587 22.429 33.242 1.00 53.84 103 GLU A C 1
ATOM 797 O O . GLU A 1 103 ? -9.451 23.340 32.387 1.00 53.84 103 GLU A O 1
#

Sequence (103 aa):
MKKDINISFKSLKAVPARLRPILNKHGVFAAVLFVSIVYLFVVWRISSYAGAEPAVEAVDEALTSSAVPKIDPKAIGQIQSLEQNSPQVQALFNQARNNPFQE

Radius of gyration: 32.69 Å; chains: 1; bounding box: 49×47×83 Å

Foldseek 3Di:
DDDPPPPDPVVVVVVVVVCVVVCVVCVVVVVVVVVVVVVVVVVVVVVVVVPDDPDPVVVVVVVVVPPPPDDDVVVVVVLVVCCVPDPVSVVVVVVCVVPVPDD

pLDDT: mean 74.1, std 13.18, range [38.62, 96.5]

Secondary structure (DSSP, 8-state):
--------HHHHTTHHHHHHHHHHHHHHHHHHHHHHHHHHHHHHHHHHHHTSPPPHHHHHHHHHHS------HHHHHHHHHHHHH-HHHHHHHHHHHH-TT--